Protein AF-A0A381Q273-F1 (afdb_monomer_lite)

pLDDT: mean 82.36, std 10.1, range [53.66, 95.44]

Organism: NCBI:txid408172

Secondary structure (DSSP, 8-state):
-HHHHHHHH-HHHHHHHHHHHHHHHHHHHHHHHHHHHHHS--HHHHTTTHHHHHHHHHIIIIIHHHHHHHHHTT-HHHHHHHHHHHHHHHHHHHHHHHHH--SBS-SS-TT-BHHHHHHHHHHTTHHHHHHTTT-TTTS-S-HHHHHHHHHHHHHHHHH-

Structure (mmCIF, N/CA/C/O backbone):
data_AF-A0A381Q273-F1
#
_entry.id   AF-A0A381Q273-F1
#
loop_
_atom_site.group_PDB
_atom_site.id
_atom_site.type_symbol
_atom_site.label_atom_id
_atom_site.label_alt_id
_atom_site.label_comp_id
_atom_site.label_asym_id
_atom_site.label_entity_id
_atom_site.label_seq_id
_atom_site.pdbx_PDB_ins_code
_atom_site.Cartn_x
_atom_site.Cartn_y
_atom_site.Cartn_z
_atom_site.occupancy
_atom_site.B_iso_or_equiv
_atom_site.auth_seq_id
_atom_site.auth_comp_id
_atom_site.auth_asym_id
_atom_site.auth_atom_id
_atom_site.pdbx_PDB_model_num
ATOM 1 N N . MET A 1 1 ? -0.940 8.705 -12.990 1.00 69.75 1 MET A N 1
ATOM 2 C CA . MET A 1 1 ? 0.013 7.581 -13.125 1.00 69.75 1 MET A CA 1
ATOM 3 C C . MET A 1 1 ? 1.265 7.977 -13.904 1.00 69.75 1 MET A C 1
ATOM 5 O O . MET A 1 1 ? 2.344 7.870 -13.352 1.00 69.75 1 MET A O 1
ATOM 9 N N . LEU A 1 2 ? 1.145 8.546 -15.110 1.00 70.62 2 LEU A N 1
ATOM 10 C CA . LEU A 1 2 ? 2.305 8.952 -15.925 1.00 70.62 2 LEU A CA 1
ATOM 11 C C . LEU A 1 2 ? 3.183 10.034 -15.257 1.00 70.62 2 LEU A C 1
ATOM 13 O O . LEU A 1 2 ? 4.396 9.902 -15.206 1.00 70.62 2 LEU A O 1
ATOM 17 N N . VAL A 1 3 ? 2.569 11.040 -14.626 1.00 74.94 3 VAL A N 1
ATOM 18 C CA . VAL A 1 3 ? 3.294 12.046 -13.820 1.00 74.94 3 VAL A CA 1
ATOM 19 C C . VAL A 1 3 ? 4.041 11.407 -12.641 1.00 74.94 3 VAL A C 1
ATOM 21 O O . VAL A 1 3 ? 5.177 11.767 -12.361 1.00 74.94 3 VAL A O 1
ATOM 24 N N . ILE A 1 4 ? 3.420 10.421 -11.984 1.00 75.81 4 ILE A N 1
ATOM 25 C CA . ILE A 1 4 ? 4.012 9.684 -10.860 1.00 75.81 4 ILE A CA 1
ATOM 26 C C . ILE A 1 4 ? 5.223 8.879 -11.349 1.00 75.81 4 ILE A C 1
ATOM 28 O O . ILE A 1 4 ? 6.281 8.929 -10.733 1.00 75.81 4 ILE A O 1
ATOM 32 N N . PHE A 1 5 ? 5.108 8.220 -12.504 1.00 76.56 5 PHE A N 1
ATOM 33 C CA . PHE A 1 5 ? 6.230 7.532 -13.139 1.00 76.56 5 PHE A CA 1
ATOM 34 C C . PHE A 1 5 ? 7.395 8.481 -13.436 1.00 76.56 5 PHE A C 1
ATOM 36 O O . PHE A 1 5 ? 8.531 8.175 -13.092 1.00 76.56 5 PHE A O 1
ATOM 43 N N . CYS A 1 6 ? 7.124 9.656 -14.012 1.00 72.31 6 CYS A N 1
ATOM 44 C CA . CYS A 1 6 ? 8.162 10.645 -14.312 1.00 72.31 6 CYS A CA 1
ATOM 45 C C . CYS A 1 6 ? 8.875 11.161 -13.055 1.00 72.31 6 CYS A C 1
ATOM 47 O O . CYS A 1 6 ? 10.069 11.451 -13.112 1.00 72.31 6 CYS A O 1
ATOM 49 N N . ILE A 1 7 ? 8.164 11.259 -11.930 1.00 77.62 7 ILE A N 1
ATOM 50 C CA . ILE A 1 7 ? 8.747 11.614 -10.632 1.00 77.62 7 ILE A CA 1
ATOM 51 C C . ILE A 1 7 ? 9.704 10.515 -10.158 1.00 77.62 7 ILE A C 1
ATOM 53 O O . ILE A 1 7 ? 10.846 10.812 -9.821 1.00 77.62 7 ILE A O 1
ATOM 57 N N . PHE A 1 8 ? 9.272 9.252 -10.187 1.00 76.69 8 PHE A N 1
ATOM 58 C CA . PHE A 1 8 ? 10.102 8.115 -9.774 1.00 76.69 8 PHE A CA 1
ATOM 59 C C . PHE A 1 8 ? 11.206 7.751 -10.775 1.00 76.69 8 PHE A C 1
ATOM 61 O O . PHE A 1 8 ? 12.119 7.020 -10.423 1.00 76.69 8 PHE A O 1
ATOM 68 N N . ALA A 1 9 ? 11.151 8.242 -12.012 1.00 78.38 9 ALA A N 1
ATOM 69 C CA . ALA A 1 9 ? 12.221 8.061 -12.990 1.00 78.38 9 ALA A CA 1
ATOM 70 C C . ALA A 1 9 ? 13.368 9.072 -12.811 1.00 78.38 9 ALA A C 1
ATOM 72 O O . ALA A 1 9 ? 14.487 8.819 -13.251 1.00 78.38 9 ALA A O 1
ATOM 73 N N . ASN A 1 10 ? 13.095 10.228 -12.196 1.00 84.81 10 ASN A N 1
ATOM 74 C CA . ASN A 1 10 ? 14.059 11.315 -12.057 1.00 84.81 10 ASN A CA 1
ATOM 75 C C . ASN A 1 10 ? 14.507 11.470 -10.602 1.00 84.81 10 ASN A C 1
ATOM 77 O O . ASN A 1 10 ? 13.866 12.160 -9.809 1.00 84.81 10 ASN A O 1
ATOM 81 N N . TRP A 1 11 ? 15.672 10.909 -10.285 1.00 80.38 11 TRP A N 1
ATOM 82 C CA . TRP A 1 11 ? 16.269 10.933 -8.947 1.00 80.38 11 TRP A CA 1
ATOM 83 C C . TRP A 1 11 ? 16.310 12.314 -8.259 1.00 80.38 11 TRP A C 1
ATOM 85 O O . TRP A 1 11 ? 15.880 12.400 -7.107 1.00 80.38 11 TRP A O 1
ATOM 95 N N . PRO A 1 12 ? 16.733 13.425 -8.909 1.00 83.31 12 PRO A N 1
ATOM 96 C CA . PRO A 1 12 ? 16.759 14.725 -8.234 1.00 83.31 12 PRO A CA 1
ATOM 97 C C . PRO A 1 12 ? 15.354 15.251 -7.907 1.00 83.31 12 PRO A C 1
ATOM 99 O O . PRO A 1 12 ? 15.156 15.875 -6.866 1.00 83.31 12 PRO A O 1
ATOM 102 N N . ILE A 1 13 ? 14.367 14.973 -8.765 1.00 84.25 13 ILE A N 1
ATOM 103 C CA . ILE A 1 13 ? 12.969 15.372 -8.550 1.00 84.25 13 ILE A CA 1
ATOM 104 C C . ILE A 1 13 ? 12.372 14.560 -7.398 1.00 84.25 13 ILE A C 1
ATOM 106 O O . ILE A 1 13 ? 11.698 15.120 -6.534 1.00 84.25 13 ILE A O 1
ATOM 110 N N . TYR A 1 14 ? 12.667 13.259 -7.354 1.00 82.94 14 TYR A N 1
ATOM 111 C CA . TYR A 1 14 ? 12.260 12.369 -6.273 1.00 82.94 14 TYR A CA 1
ATOM 112 C C . TYR A 1 14 ? 12.804 12.823 -4.910 1.00 82.94 14 TYR A C 1
ATOM 114 O O . TYR A 1 14 ? 12.030 12.983 -3.966 1.00 82.94 14 TYR A O 1
ATOM 122 N N . LEU A 1 15 ? 14.105 13.120 -4.818 1.00 82.69 15 LEU A N 1
ATOM 123 C CA . LEU A 1 15 ? 14.728 13.617 -3.585 1.00 82.69 15 LEU A CA 1
ATOM 124 C C . LEU A 1 15 ? 14.154 14.966 -3.139 1.00 82.69 15 LEU A C 1
ATOM 126 O O . LEU A 1 15 ? 13.889 15.166 -1.953 1.00 82.69 15 LEU A O 1
ATOM 130 N N . PHE A 1 16 ? 13.935 15.887 -4.080 1.00 84.31 16 PHE A N 1
ATOM 131 C CA . PHE A 1 16 ? 13.351 17.190 -3.771 1.00 84.31 16 PHE A CA 1
ATOM 132 C C . PHE A 1 16 ? 11.927 17.058 -3.212 1.00 84.31 16 PHE A C 1
ATOM 134 O O . PHE A 1 16 ? 11.597 17.670 -2.195 1.00 84.31 16 PHE A O 1
ATOM 141 N N . LEU A 1 17 ? 11.097 16.209 -3.826 1.00 85.25 17 LEU A N 1
ATOM 142 C CA . LEU A 1 17 ? 9.743 15.930 -3.347 1.00 85.25 17 LEU A CA 1
ATOM 143 C C . LEU A 1 17 ? 9.736 15.223 -1.990 1.00 85.25 17 LEU A C 1
ATOM 145 O O . LEU A 1 17 ? 8.930 15.585 -1.136 1.00 85.25 17 LEU A O 1
ATOM 149 N N . LEU A 1 18 ? 10.643 14.271 -1.754 1.00 83.19 18 LEU A N 1
ATOM 150 C CA . LEU A 1 18 ? 10.795 13.629 -0.446 1.00 83.19 18 LEU A CA 1
ATOM 151 C C . LEU A 1 18 ? 11.098 14.646 0.654 1.00 83.19 18 LEU A C 1
ATOM 153 O O . LEU A 1 18 ? 10.497 14.588 1.728 1.00 83.19 18 LEU A O 1
ATOM 157 N N . LEU A 1 19 ? 11.985 15.604 0.382 1.00 83.19 19 LEU A N 1
ATOM 158 C CA . LEU A 1 19 ? 12.326 16.647 1.343 1.00 83.19 19 LEU A CA 1
ATOM 159 C C . LEU A 1 19 ? 11.110 17.533 1.647 1.00 83.19 19 LEU A C 1
ATOM 161 O O . LEU A 1 19 ? 10.821 17.779 2.818 1.00 83.19 19 LEU A O 1
ATOM 165 N N . ILE A 1 20 ? 10.339 17.920 0.627 1.00 86.44 20 ILE A N 1
ATOM 166 C CA . ILE A 1 20 ? 9.084 18.669 0.809 1.00 86.44 20 ILE A CA 1
ATOM 167 C C . ILE A 1 20 ? 8.081 17.878 1.658 1.00 86.44 20 ILE A C 1
ATOM 169 O O . ILE A 1 20 ? 7.555 18.413 2.634 1.00 86.44 20 ILE A O 1
ATOM 173 N N . ILE A 1 21 ? 7.830 16.610 1.320 1.00 85.31 21 ILE A N 1
ATOM 174 C CA . ILE A 1 21 ? 6.858 15.758 2.022 1.00 85.31 21 ILE A CA 1
ATOM 175 C C . ILE A 1 21 ? 7.277 15.557 3.482 1.00 85.31 21 ILE A C 1
ATOM 177 O O . ILE A 1 21 ? 6.442 15.664 4.379 1.00 85.31 21 ILE A O 1
ATOM 181 N N . SER A 1 22 ? 8.570 15.332 3.734 1.00 82.12 22 SER A N 1
ATOM 182 C CA . SER A 1 22 ? 9.107 15.221 5.094 1.00 82.12 22 SER A CA 1
ATOM 183 C C . SER A 1 22 ? 8.928 16.516 5.898 1.00 82.12 22 SER A C 1
ATOM 185 O O . SER A 1 22 ? 8.568 16.473 7.070 1.00 82.12 22 SER A O 1
ATOM 187 N N . GLY A 1 23 ? 9.090 17.683 5.267 1.00 81.81 23 GLY A N 1
ATOM 188 C CA . GLY A 1 23 ? 8.826 18.972 5.905 1.00 81.81 23 GLY A CA 1
ATOM 189 C C . GLY A 1 23 ? 7.358 19.140 6.302 1.00 81.81 23 GLY A C 1
ATOM 190 O O . GLY A 1 23 ? 7.066 19.547 7.426 1.00 81.81 23 GLY A O 1
ATOM 191 N N . ILE A 1 24 ? 6.431 18.784 5.409 1.00 86.00 24 ILE A N 1
ATOM 192 C CA . ILE A 1 24 ? 4.985 18.867 5.665 1.00 86.00 24 ILE A CA 1
ATOM 193 C C . ILE A 1 24 ? 4.572 17.911 6.793 1.00 86.00 24 ILE A C 1
ATOM 195 O O . ILE A 1 24 ? 3.856 18.322 7.705 1.00 86.00 24 ILE A O 1
ATOM 199 N N . SER A 1 25 ? 5.061 16.668 6.792 1.00 83.00 25 SER A N 1
ATOM 200 C CA . SER A 1 25 ? 4.697 15.682 7.820 1.00 83.00 25 SER A CA 1
ATOM 201 C C . SER A 1 25 ? 5.181 16.077 9.220 1.00 83.00 25 SER A C 1
ATOM 203 O O . SER A 1 25 ? 4.460 15.897 10.205 1.00 83.00 25 SER A O 1
ATOM 205 N N . LEU A 1 26 ? 6.361 16.697 9.327 1.00 81.44 26 LEU A N 1
ATOM 206 C CA . LEU A 1 26 ? 6.853 17.256 10.590 1.00 81.44 26 LEU A CA 1
ATOM 207 C C . LEU A 1 26 ? 5.963 18.396 11.101 1.00 81.44 26 LEU A C 1
ATOM 209 O O . LEU A 1 26 ? 5.710 18.484 12.307 1.00 81.44 26 LEU A O 1
ATOM 213 N N . LEU A 1 27 ? 5.460 19.249 10.201 1.00 82.69 27 LEU A N 1
ATOM 214 C CA . LEU A 1 27 ? 4.531 20.321 10.561 1.00 82.69 27 LEU A CA 1
ATOM 215 C C . LEU A 1 27 ? 3.211 19.747 11.083 1.00 82.69 27 LEU A C 1
ATOM 217 O O . LEU A 1 27 ? 2.761 20.155 12.157 1.00 82.69 27 LEU A O 1
ATOM 221 N N . GLU A 1 28 ? 2.630 18.760 10.400 1.00 83.00 28 GLU A N 1
ATOM 222 C CA . GLU A 1 28 ? 1.390 18.114 10.845 1.00 83.00 28 GLU A CA 1
ATOM 223 C C . GLU A 1 28 ? 1.548 17.459 12.219 1.00 83.00 28 GLU A C 1
ATOM 225 O O . GLU A 1 28 ? 0.742 17.714 13.116 1.00 83.00 28 GLU A O 1
ATOM 230 N N . ILE A 1 29 ? 2.625 16.708 12.449 1.00 80.62 29 ILE A N 1
ATOM 231 C CA . ILE A 1 29 ? 2.881 16.082 13.755 1.00 80.62 29 ILE A CA 1
ATOM 232 C C .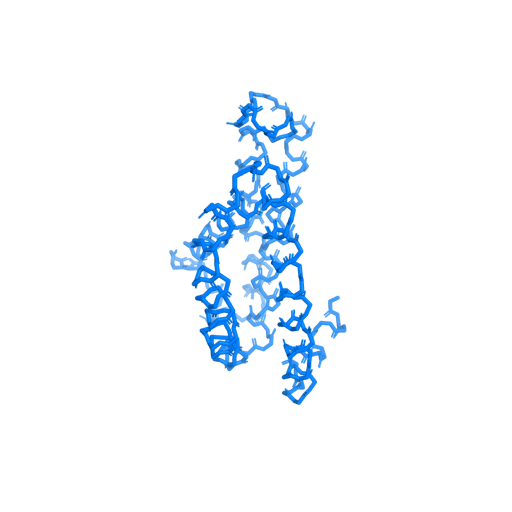 ILE A 1 29 ? 3.062 17.129 14.848 1.00 80.62 29 ILE A C 1
ATOM 234 O O . ILE A 1 29 ? 2.519 16.976 15.944 1.00 80.62 29 ILE A O 1
ATOM 238 N N . SER A 1 30 ? 3.775 18.220 14.562 1.00 77.00 30 SER A N 1
ATOM 239 C CA . SER A 1 30 ? 3.930 19.308 15.528 1.00 77.00 30 SER A CA 1
ATOM 240 C C . SER A 1 30 ? 2.579 19.939 15.893 1.00 77.00 30 SER A C 1
ATOM 242 O O . SER A 1 30 ? 2.330 20.220 17.068 1.00 77.00 30 SER A O 1
ATOM 244 N N . SER A 1 31 ? 1.672 20.066 14.917 1.00 82.19 31 SER A N 1
ATOM 245 C CA . SER A 1 31 ? 0.320 20.586 15.125 1.00 82.19 31 SER A CA 1
ATOM 246 C C . SER A 1 31 ? -0.559 19.635 15.949 1.00 82.19 31 SER A C 1
ATOM 248 O O . SER A 1 31 ? -1.248 20.086 16.865 1.00 82.19 31 SER A O 1
ATOM 250 N N . LEU A 1 32 ? -0.478 18.321 15.703 1.00 78.38 32 LEU A N 1
ATOM 251 C CA . LEU A 1 32 ? -1.206 17.295 16.458 1.00 78.38 32 LEU A CA 1
ATOM 252 C C . LEU A 1 32 ? -0.737 17.226 17.914 1.00 78.38 32 LEU A C 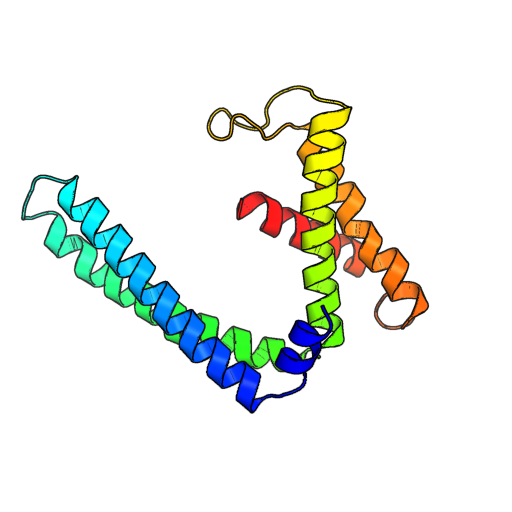1
ATOM 254 O O . LEU A 1 32 ? -1.563 17.127 18.822 1.00 78.38 32 LEU A O 1
ATOM 258 N N . ILE A 1 33 ? 0.574 17.335 18.150 1.00 75.88 33 ILE A N 1
ATOM 259 C CA . ILE A 1 33 ? 1.137 17.391 19.506 1.00 75.88 33 ILE A CA 1
ATOM 260 C C . ILE A 1 33 ? 0.639 18.647 20.228 1.00 75.88 33 ILE A C 1
ATOM 262 O O . ILE A 1 33 ? 0.182 18.549 21.364 1.00 75.88 33 ILE A O 1
ATOM 266 N N . MET A 1 34 ? 0.644 19.810 19.567 1.00 74.69 34 MET A N 1
ATOM 267 C CA . MET A 1 34 ? 0.135 21.053 20.158 1.00 74.69 34 MET A CA 1
ATOM 268 C C . MET A 1 34 ? -1.364 20.963 20.490 1.00 74.69 34 MET A C 1
ATOM 270 O O . MET A 1 34 ? -1.814 21.468 21.522 1.00 74.69 34 MET A O 1
ATOM 274 N N . LEU A 1 35 ? -2.148 20.289 19.643 1.00 77.50 35 LEU A N 1
ATOM 275 C CA . LEU A 1 35 ? -3.561 20.022 19.903 1.00 77.50 35 LEU A CA 1
ATOM 276 C C . LEU A 1 35 ? -3.735 19.114 21.131 1.00 77.50 35 LEU A C 1
ATOM 278 O O . LEU A 1 35 ? -4.529 19.432 22.016 1.00 77.50 35 LEU A O 1
ATOM 282 N N . ALA A 1 36 ? -2.968 18.025 21.217 1.00 73.12 36 ALA A N 1
ATOM 283 C CA . ALA A 1 36 ? -2.990 17.109 22.356 1.00 73.12 36 ALA A CA 1
ATOM 284 C C . ALA A 1 36 ? -2.618 17.819 23.669 1.00 73.12 36 ALA A C 1
ATOM 286 O O . ALA A 1 36 ? -3.299 17.637 24.680 1.00 73.12 36 ALA A O 1
ATOM 287 N N . GLU A 1 37 ? -1.605 18.690 23.638 1.00 72.81 37 GLU A N 1
ATOM 288 C CA . GLU A 1 37 ? -1.205 19.520 24.778 1.00 72.81 37 GLU A CA 1
ATOM 289 C C . GLU A 1 37 ? -2.351 20.430 25.246 1.00 72.81 37 GLU A C 1
ATOM 291 O O . GLU A 1 37 ? -2.614 20.509 26.448 1.00 72.81 37 GLU A O 1
ATOM 296 N N . LYS A 1 38 ? -3.088 21.052 24.313 1.00 73.06 38 LYS A N 1
ATOM 297 C CA . LYS A 1 38 ? -4.228 21.936 24.616 1.00 73.06 38 LYS A CA 1
ATOM 298 C C . LYS A 1 38 ? -5.389 21.207 25.306 1.00 73.06 38 LYS A C 1
ATOM 300 O O . LYS A 1 38 ? -6.065 21.806 26.140 1.00 73.06 38 LYS A O 1
ATOM 305 N N . PHE A 1 39 ? -5.619 19.932 24.986 1.00 69.38 39 PHE A N 1
ATOM 306 C CA . PHE A 1 39 ? -6.648 19.109 25.638 1.00 69.38 39 PHE A CA 1
ATOM 307 C C . PHE A 1 39 ? -6.243 18.632 27.045 1.00 69.38 39 PHE A C 1
ATOM 309 O O . PHE A 1 39 ? -7.111 18.345 27.872 1.00 69.38 39 PHE A O 1
ATOM 316 N N . THR A 1 40 ? -4.947 18.574 27.359 1.00 62.91 40 THR A N 1
ATOM 317 C CA . THR A 1 40 ? -4.444 18.144 28.673 1.00 62.91 40 THR A CA 1
ATOM 318 C C . THR A 1 40 ? -4.120 19.341 29.576 1.00 62.91 40 THR A C 1
ATOM 320 O O . THR A 1 40 ? -3.032 19.899 29.523 1.00 62.91 40 THR A O 1
ATOM 323 N N . SER A 1 41 ? -5.040 19.724 30.468 1.00 53.66 41 SER A N 1
ATOM 324 C CA . SER A 1 41 ? -4.980 20.976 31.258 1.00 53.66 41 SER A CA 1
ATOM 325 C C . SER A 1 41 ? -3.847 21.121 32.299 1.00 53.66 41 SER A C 1
ATOM 327 O O . SER A 1 41 ? -3.826 22.099 33.046 1.00 53.66 41 SER A O 1
ATOM 329 N N . LYS A 1 42 ? -2.881 20.194 32.388 1.00 57.22 42 LYS A N 1
ATOM 330 C CA . LYS A 1 42 ? -1.790 20.246 33.381 1.00 57.22 42 LYS A CA 1
ATOM 331 C C . LYS A 1 42 ? -0.452 20.606 32.725 1.00 57.22 42 LYS A C 1
ATOM 333 O O . LYS A 1 42 ? 0.128 19.797 32.011 1.00 57.22 42 LYS A O 1
ATOM 338 N N . ASN A 1 43 ? 0.099 21.775 33.073 1.00 57.50 43 ASN A N 1
ATOM 339 C CA . ASN A 1 43 ? 1.400 22.296 32.603 1.00 57.50 43 ASN A CA 1
ATOM 340 C C . ASN A 1 43 ? 2.607 21.352 32.813 1.00 57.50 43 ASN A C 1
ATOM 342 O O . ASN A 1 43 ? 3.627 21.491 32.141 1.00 57.50 43 ASN A O 1
ATOM 346 N N . THR A 1 44 ? 2.519 20.374 33.720 1.00 56.12 44 THR A N 1
ATOM 347 C CA . THR A 1 44 ? 3.557 19.344 33.917 1.00 56.12 44 THR A CA 1
ATOM 34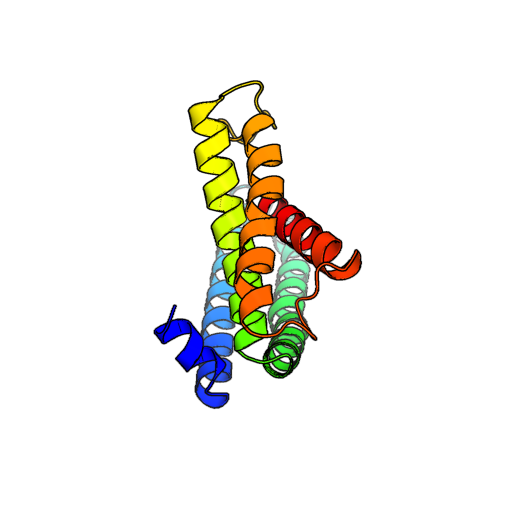8 C C . THR A 1 44 ? 3.516 18.234 32.863 1.00 56.12 44 THR A C 1
ATOM 350 O O . THR A 1 44 ? 4.524 17.563 32.648 1.00 56.12 44 THR A O 1
ATOM 353 N N . PHE A 1 45 ? 2.383 18.053 32.180 1.00 55.88 45 PHE A N 1
ATOM 354 C CA . PHE A 1 45 ? 2.191 17.037 31.147 1.00 55.88 45 PHE A CA 1
ATOM 355 C C . PHE A 1 45 ? 2.823 17.460 29.810 1.00 55.88 45 PHE A C 1
ATOM 357 O O . PHE A 1 45 ? 3.485 16.638 29.188 1.00 55.88 45 PHE A O 1
ATOM 364 N N . ALA A 1 46 ? 2.738 18.740 29.422 1.00 57.34 46 ALA A N 1
ATOM 365 C CA . ALA A 1 46 ? 3.296 19.264 28.163 1.00 57.34 46 ALA A CA 1
ATOM 366 C C . ALA A 1 46 ? 4.825 19.077 28.036 1.00 57.34 46 ALA A C 1
ATOM 368 O O . ALA A 1 46 ? 5.329 18.654 26.997 1.00 57.34 46 ALA A O 1
ATOM 369 N N . LYS A 1 47 ? 5.592 19.263 29.124 1.00 57.66 47 LYS A N 1
ATOM 370 C CA . LYS A 1 47 ? 7.054 19.031 29.117 1.00 57.66 47 LYS A CA 1
ATOM 371 C C . LYS A 1 47 ? 7.448 17.578 28.804 1.00 57.66 47 LYS A C 1
ATOM 373 O O . LYS A 1 47 ? 8.557 17.348 28.329 1.00 57.66 47 LYS A O 1
ATOM 378 N N . LYS A 1 48 ? 6.559 16.605 29.043 1.00 64.94 48 LYS A N 1
ATOM 379 C CA . LYS A 1 48 ? 6.817 15.171 28.832 1.00 64.94 48 LYS A CA 1
ATOM 380 C C . LYS A 1 48 ? 6.748 14.755 27.354 1.00 64.94 48 LYS A C 1
ATOM 382 O O . LYS A 1 48 ? 7.332 13.736 26.998 1.00 64.94 48 LYS A O 1
ATOM 387 N N . TRP A 1 49 ? 6.109 15.551 26.491 1.00 65.38 49 TRP A N 1
ATOM 388 C CA . TRP A 1 49 ? 5.946 15.260 25.056 1.00 65.38 49 TRP A CA 1
ATOM 389 C C . TRP A 1 49 ? 7.050 15.853 24.169 1.00 65.38 49 TRP A C 1
ATOM 391 O O . TRP A 1 49 ? 7.216 15.431 23.028 1.00 65.38 49 TRP A O 1
ATOM 401 N N . ILE A 1 50 ? 7.875 16.762 24.701 1.00 66.94 50 ILE A N 1
ATOM 402 C CA . ILE A 1 50 ? 9.053 17.318 24.011 1.00 66.94 50 ILE A CA 1
ATOM 403 C C . ILE A 1 50 ? 10.022 16.224 23.505 1.00 66.94 50 ILE A C 1
ATOM 405 O O . ILE A 1 50 ? 10.394 16.283 22.332 1.00 66.94 50 ILE A O 1
ATOM 409 N N . PRO A 1 51 ? 10.423 15.210 24.304 1.00 71.25 51 PRO A N 1
ATOM 410 C CA . PRO A 1 51 ? 11.267 14.128 23.794 1.00 71.25 51 PRO A CA 1
ATOM 411 C C . PRO A 1 51 ? 10.554 13.274 22.736 1.00 71.25 51 PRO A C 1
ATOM 413 O O . PRO A 1 51 ? 11.184 12.870 21.766 1.00 71.25 51 PRO A O 1
ATOM 416 N N . PHE A 1 52 ? 9.238 13.062 22.853 1.00 70.50 52 PHE A N 1
ATOM 417 C CA . PHE A 1 52 ? 8.456 12.346 21.837 1.00 70.50 52 PHE A CA 1
ATOM 418 C C . PHE A 1 52 ? 8.421 13.104 20.497 1.00 70.50 52 PHE A C 1
ATOM 420 O O . PHE A 1 52 ? 8.537 12.500 19.429 1.00 70.50 52 PHE A O 1
ATOM 427 N N . ARG A 1 53 ? 8.356 14.441 20.541 1.00 69.50 53 ARG A N 1
ATOM 428 C CA . ARG A 1 53 ? 8.457 15.316 19.361 1.00 69.50 53 ARG A CA 1
ATOM 429 C C . ARG A 1 53 ? 9.819 15.210 18.669 1.00 69.50 53 ARG A C 1
ATOM 431 O O . ARG A 1 53 ? 9.884 15.183 17.448 1.00 69.50 53 ARG A O 1
ATOM 438 N N . LEU A 1 54 ? 10.902 15.123 19.440 1.00 71.38 54 LEU A N 1
ATOM 439 C CA . LEU A 1 54 ? 12.250 14.959 18.887 1.00 71.38 54 LEU A CA 1
ATOM 440 C C . LEU A 1 54 ? 12.467 13.558 18.306 1.00 71.38 54 LEU A C 1
ATOM 442 O O . LEU A 1 54 ? 13.034 13.438 17.225 1.00 71.38 54 LEU A O 1
ATOM 446 N N . ILE A 1 55 ? 11.978 12.514 18.982 1.00 79.50 55 ILE A N 1
ATOM 447 C CA . ILE A 1 55 ? 12.088 11.122 18.521 1.00 79.50 55 ILE A CA 1
ATOM 448 C C . ILE A 1 55 ? 11.291 10.906 17.229 1.00 79.50 55 ILE A C 1
ATOM 450 O O . ILE A 1 55 ? 11.819 10.326 16.284 1.00 79.50 55 ILE A O 1
ATOM 454 N N . SER A 1 56 ? 10.051 11.400 17.159 1.00 74.00 56 SER A N 1
ATOM 455 C CA . SER A 1 56 ? 9.232 11.317 15.938 1.00 74.00 56 SER A CA 1
ATOM 456 C C . SER A 1 56 ? 9.857 12.088 14.776 1.00 74.00 56 SER A C 1
ATOM 458 O O . SER A 1 56 ? 9.897 11.576 13.658 1.00 74.00 56 SER A O 1
ATOM 460 N N . GLY A 1 57 ? 10.424 13.269 15.048 1.00 73.69 57 GLY A N 1
ATOM 461 C CA . GLY A 1 57 ? 11.162 14.033 14.048 1.00 73.69 57 GLY A CA 1
ATOM 462 C C . GLY A 1 57 ? 12.390 13.292 13.518 1.00 73.69 57 GLY A C 1
ATOM 463 O O . GLY A 1 57 ? 12.590 13.218 12.308 1.00 73.69 57 GLY A O 1
ATOM 464 N N . PHE A 1 58 ? 13.174 12.677 14.407 1.00 78.62 58 PHE A N 1
ATOM 465 C CA . PHE A 1 58 ? 14.331 11.865 14.022 1.00 78.62 58 PHE A CA 1
ATOM 466 C C . PHE A 1 58 ? 13.933 10.639 13.201 1.00 78.62 58 PHE A C 1
ATOM 468 O O . PHE A 1 58 ? 14.572 10.336 12.196 1.00 78.62 58 PHE A O 1
ATOM 475 N N . TYR A 1 59 ? 12.868 9.949 13.608 1.00 81.44 59 TYR A N 1
ATOM 476 C CA . TYR A 1 59 ? 12.373 8.773 12.904 1.00 81.44 59 TYR A CA 1
ATOM 477 C C . TYR A 1 59 ? 11.960 9.114 11.466 1.00 81.44 59 TYR A C 1
ATOM 479 O O . TYR A 1 59 ? 12.396 8.460 10.519 1.00 81.44 59 TYR A O 1
ATOM 487 N N . LEU A 1 60 ? 11.179 10.178 11.284 1.00 73.25 60 LEU A N 1
ATOM 488 C CA . LEU A 1 60 ? 10.721 10.594 9.958 1.00 73.25 60 LEU A CA 1
ATOM 489 C C . LEU A 1 60 ? 11.828 11.177 9.089 1.00 73.25 60 LEU A C 1
ATOM 491 O O . LEU A 1 60 ? 11.828 10.969 7.881 1.00 73.25 60 LEU A O 1
ATOM 495 N N . PHE A 1 61 ? 12.769 11.912 9.673 1.00 74.31 61 PHE A N 1
ATOM 496 C CA . PHE A 1 61 ? 13.800 12.550 8.867 1.00 74.31 61 PHE A CA 1
ATOM 497 C C . PHE A 1 61 ? 14.935 11.596 8.497 1.00 74.31 61 PHE A C 1
ATOM 499 O O . PHE A 1 61 ? 15.433 11.667 7.384 1.00 74.31 61 PHE A O 1
ATOM 506 N N . PHE A 1 62 ? 15.347 10.694 9.392 1.00 78.31 62 PHE A N 1
ATOM 507 C CA . PHE A 1 62 ? 16.451 9.774 9.106 1.00 78.31 62 PHE A CA 1
ATOM 508 C C . PHE A 1 62 ? 15.971 8.423 8.589 1.00 78.31 62 PHE A C 1
ATOM 510 O O . PHE A 1 62 ? 16.378 8.013 7.507 1.00 78.31 62 PHE A O 1
ATOM 517 N N . ILE A 1 63 ? 15.111 7.722 9.332 1.00 81.69 63 ILE A N 1
ATOM 518 C CA . ILE A 1 63 ? 14.757 6.335 8.994 1.00 81.69 63 ILE A CA 1
ATOM 519 C C . ILE A 1 63 ? 13.914 6.302 7.721 1.00 81.69 63 ILE A C 1
ATOM 521 O O . ILE A 1 63 ? 14.244 5.574 6.788 1.00 81.69 63 ILE A O 1
ATOM 525 N N . PHE A 1 64 ? 12.868 7.128 7.648 1.00 80.50 64 PHE A N 1
ATOM 526 C CA . PHE A 1 64 ? 12.013 7.165 6.462 1.00 80.50 64 PHE A CA 1
ATOM 527 C C . PHE A 1 64 ? 12.751 7.696 5.226 1.00 80.50 64 PHE A C 1
ATOM 529 O O . PHE A 1 64 ? 12.581 7.142 4.146 1.00 80.50 64 PHE A O 1
ATOM 536 N N . PHE A 1 65 ? 13.614 8.708 5.366 1.00 80.69 65 PHE A N 1
ATOM 537 C CA . PHE A 1 65 ? 14.392 9.224 4.234 1.00 80.69 65 PHE A CA 1
ATOM 538 C C . PHE A 1 65 ? 15.381 8.191 3.680 1.00 80.69 65 PHE A C 1
ATOM 540 O O . PHE A 1 65 ? 15.451 8.011 2.466 1.00 80.69 65 PHE A O 1
ATOM 547 N N . LEU A 1 66 ? 16.109 7.484 4.554 1.00 81.69 66 LEU A N 1
ATOM 548 C CA . LEU A 1 66 ? 17.029 6.419 4.141 1.00 81.69 66 LEU A CA 1
ATOM 549 C C . LEU A 1 66 ? 16.276 5.280 3.447 1.00 81.69 66 LEU A C 1
ATOM 551 O O . LEU A 1 66 ? 16.649 4.883 2.347 1.00 81.69 66 LEU A O 1
ATOM 555 N N . MET A 1 67 ? 15.167 4.822 4.036 1.00 82.75 67 MET A N 1
ATOM 556 C CA . MET A 1 67 ? 14.342 3.778 3.424 1.00 82.75 67 MET A CA 1
ATOM 557 C C . MET A 1 67 ? 13.759 4.210 2.078 1.00 82.75 67 MET A C 1
ATOM 559 O O . MET A 1 67 ? 13.730 3.414 1.146 1.00 82.75 67 MET A O 1
ATOM 563 N N . ALA A 1 68 ? 13.320 5.462 1.946 1.00 80.12 68 ALA A N 1
ATOM 564 C CA . ALA A 1 68 ? 12.796 5.985 0.689 1.00 80.12 68 ALA A CA 1
ATOM 565 C C . ALA A 1 68 ? 13.881 6.056 -0.401 1.00 80.12 68 ALA A C 1
ATOM 567 O O . ALA A 1 68 ? 13.620 5.730 -1.559 1.00 80.12 68 ALA A O 1
ATOM 568 N N . ALA A 1 69 ? 15.114 6.418 -0.036 1.00 79.62 69 ALA A N 1
ATOM 569 C CA . ALA A 1 69 ? 16.244 6.401 -0.961 1.00 79.62 69 ALA A CA 1
ATOM 570 C C . ALA A 1 69 ? 16.558 4.979 -1.460 1.00 79.62 69 ALA A C 1
ATOM 572 O O . ALA A 1 69 ? 16.747 4.791 -2.661 1.00 79.62 69 ALA A O 1
ATOM 573 N N . ASP A 1 70 ? 16.542 3.979 -0.577 1.00 82.62 70 ASP A N 1
ATOM 574 C CA . ASP A 1 70 ? 16.729 2.576 -0.968 1.00 82.62 70 ASP A CA 1
ATOM 575 C C . ASP A 1 70 ? 15.567 2.062 -1.828 1.00 82.62 70 ASP A C 1
ATOM 577 O O . ASP A 1 70 ? 1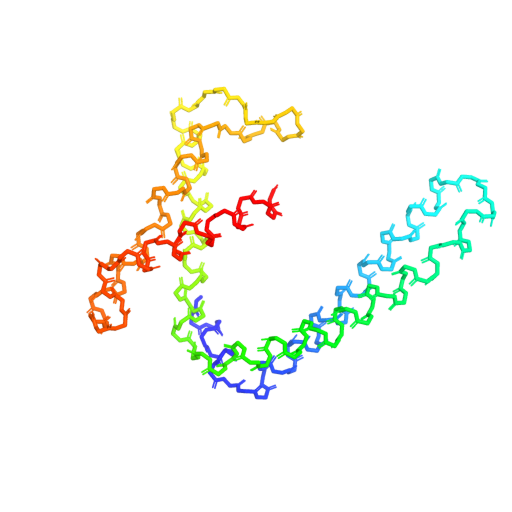5.773 1.331 -2.797 1.00 82.62 70 ASP A O 1
ATOM 581 N N . PHE A 1 71 ? 14.343 2.499 -1.532 1.00 81.56 71 PHE A N 1
ATOM 582 C CA . PHE A 1 71 ? 13.144 2.117 -2.274 1.00 81.56 71 PHE A CA 1
ATOM 583 C C . PHE A 1 71 ? 13.159 2.611 -3.726 1.00 81.56 71 PHE A C 1
ATOM 585 O O . PHE A 1 71 ? 12.653 1.929 -4.614 1.00 81.56 71 PHE A O 1
ATOM 592 N N . TYR A 1 72 ? 13.789 3.759 -3.997 1.00 81.31 72 TYR A N 1
ATOM 593 C CA . TYR A 1 72 ? 14.005 4.249 -5.362 1.00 81.31 72 TYR A CA 1
ATOM 594 C C . TYR A 1 72 ? 14.805 3.253 -6.217 1.00 81.31 72 TYR A C 1
ATOM 596 O O . TYR A 1 72 ? 14.516 3.075 -7.402 1.00 81.31 72 TYR A O 1
ATOM 604 N N . ASN A 1 73 ? 15.780 2.565 -5.615 1.00 82.81 73 ASN A N 1
ATOM 605 C CA . ASN A 1 73 ? 16.653 1.626 -6.323 1.00 82.81 73 ASN A CA 1
ATOM 606 C C . ASN A 1 73 ? 15.935 0.338 -6.754 1.00 82.81 73 ASN A C 1
ATOM 608 O O . ASN A 1 73 ? 16.438 -0.360 -7.630 1.00 82.81 73 ASN A O 1
ATOM 612 N N . LEU A 1 74 ? 14.754 0.042 -6.196 1.00 83.00 74 LEU A N 1
ATOM 613 C CA . LEU A 1 74 ? 13.913 -1.087 -6.619 1.00 83.00 74 LEU A CA 1
ATOM 614 C C . LEU A 1 74 ? 13.281 -0.873 -8.004 1.00 83.00 74 LEU A C 1
ATOM 616 O O . LEU A 1 74 ? 12.743 -1.807 -8.592 1.00 83.00 74 LEU A O 1
ATOM 620 N N . GLY A 1 75 ? 13.357 0.346 -8.542 1.00 85.44 75 GLY A N 1
ATOM 621 C CA . GLY A 1 75 ? 12.886 0.676 -9.879 1.00 85.44 75 GLY A CA 1
ATOM 622 C C . GLY A 1 75 ? 11.466 1.236 -9.898 1.00 85.44 75 GLY A C 1
ATOM 623 O O . GLY A 1 75 ? 10.565 0.824 -9.167 1.00 85.44 75 GLY A O 1
ATOM 624 N N . SER A 1 76 ? 11.241 2.191 -10.798 1.00 83.88 76 SER A N 1
ATOM 625 C CA . SER A 1 76 ? 9.972 2.918 -10.921 1.00 83.88 76 SER A CA 1
ATOM 626 C C . SER A 1 76 ? 8.780 2.020 -11.277 1.00 83.88 76 SER A C 1
ATOM 628 O O . SER A 1 76 ? 7.653 2.312 -10.875 1.00 83.88 76 SER A O 1
ATOM 630 N N . VAL A 1 77 ? 9.017 0.913 -11.989 1.00 87.31 77 VAL A N 1
ATOM 631 C CA . VAL A 1 77 ? 7.989 -0.078 -12.350 1.00 87.31 77 VAL A CA 1
ATOM 632 C C . VAL A 1 77 ? 7.468 -0.804 -11.109 1.00 87.31 77 VAL A C 1
ATOM 634 O O . VAL A 1 77 ? 6.254 -0.904 -10.929 1.00 87.31 77 VAL A O 1
ATOM 637 N N . PHE A 1 78 ? 8.362 -1.225 -10.213 1.00 88.62 78 PHE A N 1
ATOM 638 C CA . PHE A 1 78 ? 7.995 -1.897 -8.968 1.00 88.62 78 PHE A CA 1
ATOM 639 C C . PHE A 1 78 ? 7.214 -0.971 -8.022 1.00 88.62 78 PHE A C 1
ATOM 641 O O . PHE A 1 78 ? 6.231 -1.371 -7.399 1.00 88.62 78 PHE A O 1
ATOM 648 N N . ILE A 1 79 ? 7.581 0.311 -7.973 1.00 87.75 79 ILE A N 1
ATOM 649 C CA . ILE A 1 79 ? 6.842 1.313 -7.191 1.00 87.75 79 ILE A CA 1
ATOM 650 C C . ILE A 1 79 ? 5.413 1.478 -7.722 1.00 87.75 79 ILE A C 1
ATOM 652 O O . ILE A 1 79 ? 4.457 1.532 -6.946 1.00 87.75 79 ILE A O 1
ATOM 656 N N . ILE A 1 80 ? 5.245 1.528 -9.046 1.00 88.94 80 ILE A N 1
ATOM 657 C CA . ILE A 1 80 ? 3.919 1.572 -9.672 1.00 88.94 80 ILE A CA 1
ATOM 658 C C . ILE A 1 80 ? 3.122 0.310 -9.367 1.00 88.94 80 ILE A C 1
ATOM 660 O O . ILE A 1 80 ? 1.923 0.403 -9.105 1.00 88.94 80 ILE A O 1
ATOM 664 N N . TYR A 1 81 ? 3.775 -0.847 -9.400 1.00 91.56 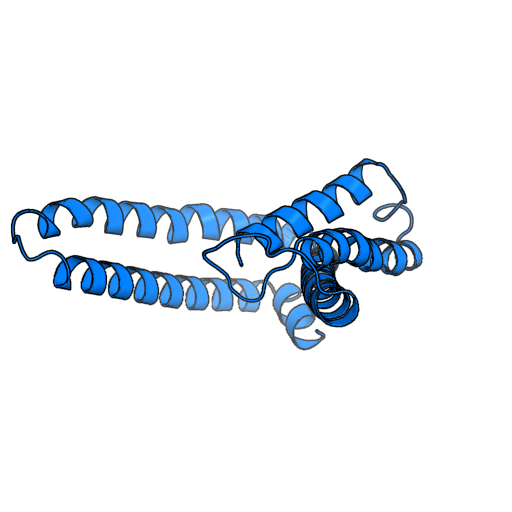81 TYR A N 1
ATOM 665 C CA . TYR A 1 81 ? 3.156 -2.118 -9.066 1.00 91.56 81 TYR A CA 1
ATOM 666 C C . TYR A 1 81 ? 2.569 -2.095 -7.646 1.00 91.56 81 TYR A C 1
ATOM 668 O O . TYR A 1 81 ? 1.374 -2.335 -7.478 1.00 91.56 81 TYR A O 1
ATOM 676 N N . ILE A 1 82 ? 3.348 -1.679 -6.642 1.00 91.81 82 ILE A N 1
ATOM 677 C CA . ILE A 1 82 ? 2.873 -1.532 -5.253 1.00 91.81 82 ILE A CA 1
ATOM 678 C C . ILE A 1 82 ? 1.725 -0.520 -5.152 1.00 91.81 82 ILE A C 1
ATOM 680 O O . ILE A 1 82 ? 0.716 -0.775 -4.491 1.00 91.81 82 ILE A O 1
ATOM 684 N N . LEU A 1 83 ? 1.846 0.619 -5.835 1.00 91.56 83 LEU A N 1
ATOM 685 C CA . LEU A 1 83 ? 0.825 1.665 -5.819 1.00 91.56 83 LEU A CA 1
ATOM 686 C C . LEU A 1 83 ? -0.499 1.160 -6.412 1.00 91.56 83 LEU A C 1
ATOM 688 O O . LEU A 1 83 ? -1.570 1.437 -5.872 1.00 91.56 83 LEU A O 1
ATOM 692 N N . LEU A 1 84 ? -0.436 0.366 -7.482 1.00 93.12 84 LEU A N 1
ATOM 693 C CA . LEU A 1 84 ? -1.607 -0.296 -8.044 1.00 93.12 84 LEU A CA 1
ATOM 694 C C . LEU A 1 84 ? -2.222 -1.301 -7.072 1.00 93.12 84 LEU A C 1
ATOM 696 O O . LEU A 1 84 ? -3.444 -1.326 -6.965 1.00 93.12 84 LEU A O 1
ATOM 700 N N . ILE A 1 85 ? -1.424 -2.087 -6.345 1.00 94.81 85 ILE A N 1
ATOM 701 C CA . ILE A 1 85 ? -1.942 -3.013 -5.321 1.00 94.81 85 ILE A CA 1
ATOM 702 C C . ILE A 1 85 ? -2.791 -2.264 -4.296 1.00 94.81 85 ILE A C 1
ATOM 704 O O . ILE A 1 85 ? -3.916 -2.691 -4.030 1.00 94.81 85 ILE A O 1
ATOM 708 N N . CYS A 1 86 ? -2.322 -1.126 -3.783 1.00 94.50 86 CYS A N 1
ATOM 709 C CA . CYS A 1 86 ? -3.119 -0.346 -2.835 1.00 94.50 86 CYS A CA 1
ATOM 710 C C . CYS A 1 86 ? -4.359 0.287 -3.477 1.00 94.50 86 CYS A C 1
ATOM 712 O O . CYS A 1 86 ? -5.446 0.141 -2.926 1.00 94.50 86 CYS A O 1
ATOM 714 N N . ILE A 1 87 ? -4.257 0.870 -4.680 1.00 94.00 87 ILE A N 1
ATOM 715 C CA . ILE A 1 87 ? -5.435 1.411 -5.386 1.00 94.00 87 ILE A CA 1
ATOM 716 C C . ILE A 1 87 ? -6.505 0.330 -5.584 1.00 94.00 87 ILE A C 1
ATOM 718 O O . ILE A 1 87 ? -7.682 0.554 -5.301 1.00 94.00 87 ILE A O 1
ATOM 722 N N . PHE A 1 88 ? -6.118 -0.849 -6.072 1.00 94.81 88 PHE A N 1
ATOM 723 C CA . PHE A 1 88 ? -7.062 -1.940 -6.292 1.00 94.81 88 PHE A CA 1
ATOM 724 C C . PHE A 1 88 ? -7.611 -2.497 -4.973 1.00 94.81 88 PHE A C 1
ATOM 726 O O . PHE A 1 88 ? -8.797 -2.816 -4.915 1.00 94.81 88 PHE A O 1
ATOM 733 N N . SER A 1 89 ? -6.805 -2.555 -3.910 1.00 94.56 89 SER A N 1
ATOM 734 C CA . SER A 1 89 ? -7.252 -2.939 -2.565 1.00 94.56 89 SER A CA 1
ATOM 735 C C . SER A 1 89 ? -8.345 -1.998 -2.035 1.00 94.56 89 SER A C 1
ATOM 737 O O . SER A 1 89 ? -9.379 -2.467 -1.548 1.00 94.56 89 SER A O 1
ATOM 739 N N . ASP A 1 90 ? -8.179 -0.684 -2.186 1.00 92.06 90 ASP A N 1
ATOM 740 C CA . ASP A 1 90 ? -9.163 0.306 -1.724 1.00 92.06 90 ASP A CA 1
ATOM 741 C C . ASP A 1 90 ? -10.447 0.253 -2.556 1.00 92.06 90 ASP A C 1
ATOM 743 O O . ASP A 1 90 ? -11.559 0.233 -2.016 1.00 92.06 90 ASP A O 1
ATOM 747 N N . ILE A 1 91 ? -10.308 0.150 -3.882 1.00 92.69 91 ILE A N 1
ATOM 748 C CA . ILE A 1 91 ? -11.445 -0.006 -4.797 1.00 92.69 91 ILE A CA 1
ATOM 749 C C . ILE A 1 91 ? -12.213 -1.289 -4.473 1.00 92.69 91 ILE A C 1
ATOM 751 O O . ILE A 1 91 ? -13.438 -1.250 -4.364 1.00 92.69 91 ILE A O 1
ATOM 755 N N . GLY A 1 92 ? -11.523 -2.416 -4.297 1.00 91.69 92 GLY A N 1
ATOM 756 C CA . GLY A 1 92 ? -12.146 -3.698 -3.972 1.00 91.69 92 GLY A CA 1
ATOM 757 C C . GLY A 1 92 ? -12.907 -3.647 -2.655 1.00 91.69 92 GLY A C 1
ATOM 758 O O . GLY A 1 92 ? -14.054 -4.096 -2.586 1.00 91.69 92 GLY A O 1
ATOM 759 N N . GLY A 1 93 ? -12.311 -3.023 -1.638 1.00 91.25 93 GLY A N 1
ATOM 760 C CA . GLY A 1 93 ? -12.946 -2.837 -0.339 1.00 91.25 93 GLY A CA 1
ATOM 761 C C . GLY A 1 93 ? -14.196 -1.978 -0.406 1.00 91.25 93 GLY A C 1
ATOM 762 O O . GLY A 1 93 ? -15.235 -2.344 0.153 1.00 91.25 93 GLY A O 1
ATOM 763 N N . TYR A 1 94 ? -14.130 -0.878 -1.151 1.00 89.25 94 TYR A N 1
ATOM 764 C CA . TYR A 1 94 ? -15.266 0.011 -1.353 1.00 89.25 94 TYR A CA 1
ATOM 765 C C . TYR A 1 94 ? -16.386 -0.651 -2.165 1.00 89.25 94 TYR A C 1
ATOM 767 O O . TYR A 1 94 ? -17.547 -0.635 -1.750 1.00 89.25 94 TYR A O 1
ATOM 775 N N . VAL A 1 95 ? -16.057 -1.248 -3.314 1.00 91.81 95 VAL A N 1
ATOM 776 C CA . VAL A 1 95 ? -17.037 -1.834 -4.241 1.00 91.81 95 VAL A CA 1
ATOM 777 C C . VAL A 1 95 ? -17.737 -3.023 -3.596 1.00 91.81 95 VAL A C 1
ATOM 779 O O . VAL A 1 95 ? -18.968 -3.055 -3.560 1.00 91.81 95 VAL A O 1
ATOM 782 N N . ILE A 1 96 ? -16.987 -3.974 -3.035 1.00 90.50 96 ILE A N 1
ATOM 783 C CA . ILE A 1 96 ? -17.569 -5.169 -2.412 1.00 90.50 96 ILE A CA 1
ATOM 784 C C . ILE A 1 96 ? -18.261 -4.807 -1.100 1.00 90.50 96 ILE A C 1
ATOM 786 O O . ILE A 1 96 ? -19.375 -5.275 -0.844 1.00 90.50 96 ILE A O 1
ATOM 790 N N . GLY A 1 97 ? -17.654 -3.929 -0.300 1.00 87.88 97 GLY A N 1
ATOM 791 C CA . GLY A 1 97 ? -18.241 -3.470 0.952 1.00 87.88 97 GLY A CA 1
ATOM 792 C C . GLY A 1 97 ? -19.593 -2.786 0.748 1.00 87.88 97 GLY A C 1
ATOM 793 O O . GLY A 1 97 ? -20.509 -3.013 1.539 1.00 87.88 97 GLY A O 1
ATOM 794 N N . LYS A 1 98 ? -19.750 -2.019 -0.339 1.00 86.06 98 LYS A N 1
ATOM 795 C CA . LYS A 1 98 ? -21.003 -1.341 -0.698 1.00 86.06 98 LYS A CA 1
ATOM 796 C C . LYS A 1 98 ? -22.012 -2.250 -1.403 1.00 86.06 98 LYS A C 1
ATOM 798 O O . LYS A 1 98 ? -23.205 -2.097 -1.166 1.00 86.06 98 LYS A O 1
ATOM 803 N N . ALA A 1 99 ? -21.559 -3.167 -2.260 1.00 87.38 99 ALA A N 1
ATOM 804 C CA . ALA A 1 99 ? -22.441 -4.037 -3.041 1.00 87.38 99 ALA A CA 1
ATOM 805 C C . ALA A 1 99 ? -23.042 -5.178 -2.210 1.00 87.38 99 ALA A C 1
ATOM 807 O O . ALA A 1 99 ? -24.241 -5.428 -2.288 1.00 87.38 99 ALA A O 1
ATOM 808 N N . ILE A 1 100 ? -22.219 -5.869 -1.416 1.00 87.06 100 ILE A N 1
ATOM 809 C CA . ILE A 1 100 ? -22.672 -6.995 -0.585 1.00 87.06 100 ILE A CA 1
ATOM 810 C C . ILE A 1 100 ? -23.208 -6.486 0.756 1.00 87.06 100 ILE A C 1
ATOM 812 O O . ILE A 1 100 ? -24.156 -7.042 1.310 1.00 87.06 100 ILE A O 1
ATOM 816 N N . GLY A 1 101 ? -22.604 -5.424 1.298 1.00 74.94 101 GLY A N 1
ATOM 817 C CA . GLY A 1 101 ? -22.877 -4.993 2.665 1.00 74.94 101 GLY A CA 1
ATOM 818 C C . GLY A 1 101 ? -22.467 -6.058 3.686 1.00 74.94 101 GLY A C 1
ATOM 819 O O . GLY A 1 101 ? -21.718 -6.988 3.384 1.00 74.94 101 GLY A O 1
ATOM 820 N N . GLY A 1 102 ? -22.920 -5.916 4.930 1.00 76.12 102 GLY A N 1
ATOM 821 C CA . GLY A 1 102 ? -22.709 -6.921 5.974 1.00 76.12 102 GLY A CA 1
ATOM 822 C C . GLY A 1 102 ? -22.269 -6.340 7.312 1.00 76.12 102 GLY A C 1
ATOM 823 O O . GLY A 1 102 ? -22.405 -5.146 7.584 1.00 76.12 102 GLY A O 1
ATOM 824 N N . LYS A 1 103 ? -21.752 -7.217 8.179 1.00 77.94 103 LYS A N 1
ATOM 825 C CA . LYS A 1 103 ? -21.317 -6.848 9.530 1.00 77.94 103 LYS A CA 1
ATOM 826 C C . LYS A 1 103 ? -20.141 -5.869 9.462 1.00 77.94 103 LYS A C 1
ATOM 828 O O . LYS A 1 103 ? -19.190 -6.074 8.707 1.00 77.94 103 LYS A O 1
ATOM 833 N N . LYS A 1 104 ? -20.213 -4.816 10.278 1.00 79.50 104 LYS A N 1
ATOM 834 C CA . LYS A 1 104 ? -19.152 -3.811 10.404 1.00 79.50 104 LYS A CA 1
ATOM 835 C C . LYS A 1 104 ? -17.882 -4.433 10.981 1.00 79.50 104 LYS A C 1
ATOM 837 O O . LYS A 1 104 ? -17.964 -5.245 11.904 1.00 79.50 104 LYS A O 1
ATOM 842 N N . LEU A 1 105 ? -16.736 -4.034 10.434 1.00 71.62 105 LEU A N 1
ATOM 843 C CA . LEU A 1 105 ? -15.416 -4.529 10.822 1.00 71.62 105 LEU A CA 1
ATOM 844 C C . LEU A 1 105 ? -15.033 -4.027 12.223 1.00 71.62 105 LEU A C 1
ATOM 846 O O . LEU A 1 105 ? -14.575 -4.803 13.056 1.00 71.62 105 LEU A O 1
ATOM 850 N N . THR A 1 106 ? -15.289 -2.749 12.520 1.00 72.06 106 THR A N 1
ATOM 851 C CA . THR A 1 106 ? -15.038 -2.146 13.837 1.00 72.06 106 THR A CA 1
ATOM 852 C C . THR A 1 106 ? -16.154 -1.173 14.230 1.00 72.06 106 THR A C 1
ATOM 854 O O . THR A 1 106 ? -16.919 -0.700 13.394 1.00 72.06 106 THR A O 1
ATOM 857 N N . LYS A 1 107 ? -16.265 -0.860 15.531 1.00 64.25 107 LYS A N 1
ATOM 858 C CA . LYS A 1 107 ? -17.175 0.193 16.033 1.00 64.25 107 LYS A CA 1
ATOM 859 C C . LYS A 1 107 ? -16.650 1.612 15.767 1.00 64.25 107 LYS A C 1
ATOM 861 O O . LYS A 1 107 ? -17.405 2.562 15.924 1.00 64.25 107 LYS A O 1
ATOM 866 N N . ILE A 1 108 ? -15.371 1.731 15.406 1.00 66.69 108 ILE A N 1
ATOM 867 C CA . ILE A 1 108 ? -14.654 3.001 15.240 1.00 66.69 108 ILE A CA 1
ATOM 868 C C . ILE A 1 108 ? -14.877 3.563 13.830 1.00 66.69 108 ILE A C 1
ATOM 870 O O . ILE A 1 108 ? -15.115 4.758 13.694 1.00 66.69 108 ILE A O 1
ATOM 874 N N . SER A 1 109 ? -14.883 2.709 12.796 1.00 60.41 109 SER A N 1
ATOM 875 C CA . SER A 1 109 ? -15.174 3.125 11.419 1.00 60.41 109 SER A CA 1
ATOM 876 C C . SER A 1 109 ? -16.578 2.672 10.997 1.00 60.41 109 SER A C 1
ATOM 878 O O . SER A 1 109 ? -16.808 1.476 10.798 1.00 60.41 109 SER A O 1
ATOM 880 N N . PRO A 1 110 ? -17.550 3.592 10.845 1.00 59.50 110 PRO A N 1
ATOM 881 C CA . PRO A 1 110 ? -18.940 3.235 10.568 1.00 59.50 110 PRO A CA 1
ATOM 882 C C . PRO A 1 110 ? -19.160 2.616 9.180 1.00 59.50 110 PRO A C 1
ATOM 884 O O . PRO A 1 110 ? -20.199 1.975 8.995 1.00 59.50 110 PRO A O 1
ATOM 887 N N . ASN A 1 111 ? -18.207 2.787 8.255 1.00 69.94 111 ASN A N 1
ATOM 888 C CA . ASN A 1 111 ? -18.331 2.420 6.843 1.00 69.94 111 ASN A CA 1
ATOM 889 C C . ASN A 1 111 ? -17.556 1.147 6.457 1.00 69.94 111 ASN A C 1
ATOM 891 O O . ASN A 1 111 ? -17.820 0.594 5.392 1.00 69.94 111 ASN A O 1
ATOM 895 N N . LYS A 1 112 ? -16.632 0.652 7.297 1.00 74.62 112 LYS A N 1
ATOM 896 C CA . LYS A 1 112 ? -15.866 -0.573 7.004 1.00 74.62 112 LYS A CA 1
ATOM 897 C C . LYS A 1 112 ? -16.674 -1.828 7.338 1.00 74.62 112 LYS A C 1
ATOM 899 O O . LYS A 1 112 ? -17.136 -2.003 8.468 1.00 74.62 112 LYS A O 1
ATOM 904 N N . THR A 1 113 ? -16.810 -2.733 6.373 1.00 87.00 113 THR A N 1
ATOM 905 C CA . THR A 1 113 ? -17.498 -4.027 6.510 1.00 87.00 113 THR A CA 1
ATOM 906 C C . THR A 1 113 ? -16.517 -5.188 6.358 1.00 87.00 113 THR A C 1
ATOM 908 O O . THR A 1 113 ? -15.492 -5.063 5.693 1.00 87.00 113 THR A O 1
ATOM 911 N N . ILE A 1 114 ? -16.840 -6.339 6.957 1.00 86.19 114 ILE A N 1
ATOM 912 C CA . ILE A 1 114 ? -16.033 -7.567 6.819 1.00 86.19 114 ILE A CA 1
ATOM 913 C C . ILE A 1 114 ? -16.008 -8.047 5.357 1.00 86.19 114 ILE A C 1
ATOM 915 O O . ILE A 1 114 ? -14.994 -8.537 4.869 1.00 86.19 114 ILE A O 1
ATOM 919 N N . SER A 1 115 ? -17.113 -7.873 4.630 1.00 88.56 115 SER A N 1
ATOM 920 C CA . SER A 1 115 ? -17.168 -8.146 3.190 1.00 88.56 115 SER A CA 1
ATOM 921 C C . SER A 1 115 ? -16.234 -7.229 2.402 1.00 88.56 115 SER A C 1
ATOM 923 O O . SER A 1 115 ? -15.547 -7.700 1.500 1.00 88.56 115 SER A O 1
ATOM 925 N N . GLY A 1 116 ? -16.147 -5.951 2.787 1.00 90.12 116 GLY A N 1
ATOM 926 C CA . GLY A 1 116 ? -15.191 -5.000 2.229 1.00 90.12 116 GLY A CA 1
ATOM 927 C C . GLY A 1 116 ? -13.747 -5.461 2.421 1.00 90.12 116 GLY A C 1
ATOM 928 O O . GLY A 1 116 ? -13.022 -5.567 1.443 1.00 90.12 116 GLY A O 1
ATOM 929 N N . SER A 1 117 ? -13.338 -5.850 3.634 1.00 90.50 117 SER A N 1
ATOM 930 C CA . SER A 1 117 ? -11.956 -6.315 3.857 1.00 90.50 117 SER A CA 1
ATOM 931 C C . SER A 1 117 ? -11.597 -7.548 3.019 1.00 90.50 117 SER A C 1
ATOM 933 O O . SER A 1 117 ? -10.496 -7.632 2.486 1.00 90.50 117 SER A O 1
ATOM 935 N N . VAL A 1 118 ? -12.534 -8.487 2.839 1.00 91.38 118 VAL A N 1
ATOM 936 C CA . VAL A 1 118 ? -12.321 -9.634 1.937 1.00 91.38 118 VAL A CA 1
ATOM 937 C C . VAL A 1 118 ? -12.175 -9.159 0.490 1.00 91.38 118 VAL A C 1
ATOM 939 O O . VAL A 1 118 ? -11.284 -9.615 -0.223 1.00 91.38 118 VAL A O 1
ATOM 942 N N . GLY A 1 119 ? -12.997 -8.198 0.068 1.00 91.31 119 GLY A N 1
ATOM 943 C CA . GLY A 1 119 ? -12.905 -7.608 -1.261 1.00 91.31 119 GLY A CA 1
ATOM 944 C C . GLY A 1 119 ? -11.585 -6.898 -1.541 1.00 91.31 119 GLY A C 1
ATOM 945 O O . GLY A 1 119 ? -11.051 -7.032 -2.641 1.00 91.31 119 GLY A O 1
ATOM 946 N N . SER A 1 120 ? -11.022 -6.218 -0.544 1.00 92.38 120 SER A N 1
ATOM 947 C CA . SER A 1 120 ? -9.694 -5.609 -0.627 1.00 92.38 120 SER A CA 1
ATOM 948 C C . SER A 1 120 ? -8.600 -6.640 -0.906 1.00 92.38 120 SER A C 1
ATOM 950 O O . SER A 1 120 ? -7.815 -6.449 -1.833 1.00 92.38 120 SER A O 1
ATOM 952 N N . PHE A 1 121 ? -8.597 -7.772 -0.191 1.00 94.50 121 PHE A N 1
ATOM 953 C CA . PHE A 1 121 ? -7.636 -8.856 -0.439 1.00 94.50 121 PHE A CA 1
ATOM 954 C C . PHE A 1 121 ? -7.821 -9.530 -1.796 1.00 94.50 121 PHE A C 1
ATOM 956 O O . PHE A 1 121 ? -6.847 -9.898 -2.445 1.00 94.50 121 PHE A O 1
ATOM 963 N N . CYS A 1 122 ? -9.062 -9.702 -2.253 1.00 93.69 122 CYS A N 1
ATOM 964 C CA . CYS A 1 122 ? -9.306 -10.293 -3.566 1.00 93.69 122 CYS A CA 1
ATOM 965 C C . CYS A 1 122 ? -8.831 -9.374 -4.700 1.00 93.69 122 CYS A C 1
ATOM 967 O O . CYS A 1 122 ? -8.243 -9.846 -5.671 1.00 93.69 122 CYS A O 1
ATOM 969 N N . PHE A 1 123 ? -9.071 -8.065 -4.590 1.00 94.00 123 PHE A N 1
ATOM 970 C CA . PHE A 1 123 ? -8.700 -7.113 -5.636 1.00 94.00 123 PHE A CA 1
ATOM 971 C C . PHE A 1 123 ? -7.210 -6.763 -5.629 1.00 94.00 123 PHE A C 1
ATOM 973 O O . PHE A 1 123 ? -6.675 -6.439 -6.687 1.00 94.00 123 PHE A O 1
ATOM 980 N N . SER A 1 124 ? -6.512 -6.888 -4.497 1.00 94.56 124 SER A N 1
ATOM 981 C CA . SER A 1 124 ? -5.064 -6.641 -4.422 1.00 94.56 124 SER A CA 1
ATOM 982 C C . SER A 1 124 ? -4.231 -7.593 -5.297 1.00 94.56 124 SER A C 1
ATOM 984 O O . SER A 1 124 ? -3.087 -7.285 -5.623 1.00 94.56 124 SER A O 1
ATOM 986 N N . ILE A 1 125 ? -4.814 -8.715 -5.734 1.00 94.69 125 ILE A N 1
ATOM 987 C CA . ILE A 1 125 ? -4.214 -9.689 -6.660 1.00 94.69 125 ILE A CA 1
ATOM 988 C C . ILE A 1 125 ? -4.304 -9.223 -8.126 1.00 94.69 125 ILE A C 1
ATOM 990 O O . ILE A 1 125 ? -3.514 -9.650 -8.969 1.00 94.69 125 ILE A O 1
ATOM 994 N N . VAL A 1 126 ? -5.239 -8.332 -8.468 1.00 94.06 126 VAL A N 1
ATOM 995 C CA . VAL A 1 126 ? -5.471 -7.899 -9.859 1.00 94.06 126 VAL A CA 1
ATOM 996 C C . VAL A 1 126 ? -4.221 -7.278 -10.504 1.00 94.06 126 VAL A C 1
ATOM 998 O O . VAL A 1 126 ? -3.920 -7.626 -11.647 1.00 94.06 126 VAL A O 1
ATOM 1001 N N . PRO A 1 127 ? -3.431 -6.432 -9.816 1.00 93.56 127 PRO A N 1
ATOM 1002 C CA . PRO A 1 127 ? -2.174 -5.925 -10.364 1.00 93.56 127 PRO A CA 1
ATOM 1003 C C . PRO A 1 127 ? -1.162 -7.013 -10.714 1.00 93.56 127 PRO A C 1
ATOM 1005 O O . PRO A 1 127 ? -0.497 -6.882 -11.736 1.00 93.56 127 PRO A O 1
ATOM 1008 N N . LEU A 1 128 ? -1.082 -8.107 -9.947 1.00 93.88 128 LEU A N 1
ATOM 1009 C CA . LEU A 1 128 ? -0.206 -9.240 -10.272 1.00 93.88 128 LEU A CA 1
ATOM 1010 C C . LEU A 1 128 ? -0.620 -9.893 -11.597 1.00 93.88 128 LEU A C 1
ATOM 1012 O O . LEU A 1 128 ? 0.226 -10.182 -12.439 1.00 93.88 128 LEU A O 1
ATOM 1016 N N . LEU A 1 129 ? -1.928 -10.058 -11.827 1.00 92.25 129 LEU A N 1
ATOM 1017 C CA . LEU A 1 129 ? -2.456 -10.587 -13.091 1.00 92.25 129 LEU A CA 1
ATOM 1018 C C . LEU A 1 129 ? -2.108 -9.685 -14.284 1.00 92.25 129 LEU A C 1
ATOM 1020 O O . LEU A 1 129 ? -1.823 -10.188 -15.370 1.00 92.25 129 LEU A O 1
ATOM 1024 N N . LEU A 1 130 ? -2.118 -8.363 -14.089 1.00 91.50 130 LEU A N 1
ATOM 1025 C CA . LEU A 1 130 ? -1.745 -7.400 -15.125 1.00 91.50 130 LEU A CA 1
ATOM 1026 C C . LEU A 1 130 ? -0.235 -7.422 -15.398 1.00 91.50 130 LEU A C 1
ATOM 1028 O O . LEU A 1 130 ? 0.164 -7.491 -16.560 1.00 91.50 130 LEU A O 1
ATOM 1032 N N . PHE A 1 131 ? 0.589 -7.397 -14.347 1.00 91.94 131 PHE A N 1
ATOM 1033 C CA . PHE A 1 131 ? 2.052 -7.297 -14.435 1.00 91.94 131 PHE A CA 1
ATOM 1034 C C . PHE A 1 131 ? 2.723 -8.581 -14.920 1.00 91.94 131 PHE A C 1
ATOM 1036 O O . PHE A 1 131 ? 3.755 -8.505 -15.585 1.00 91.94 131 PHE A O 1
ATOM 1043 N N . TYR A 1 132 ? 2.087 -9.736 -14.717 1.00 91.25 132 TYR A N 1
ATOM 1044 C CA . TYR A 1 132 ? 2.526 -10.999 -15.309 1.00 91.25 132 TYR A CA 1
ATOM 1045 C C . TYR A 1 132 ? 2.673 -10.922 -16.840 1.00 91.25 132 TYR A C 1
ATOM 1047 O O . TYR A 1 132 ? 3.563 -11.548 -17.409 1.00 91.25 132 TYR A O 1
ATOM 1055 N N . ASN A 1 133 ? 1.842 -10.125 -17.524 1.00 89.12 133 ASN A N 1
ATOM 1056 C CA . ASN A 1 133 ? 1.934 -9.963 -18.981 1.00 89.12 133 ASN A C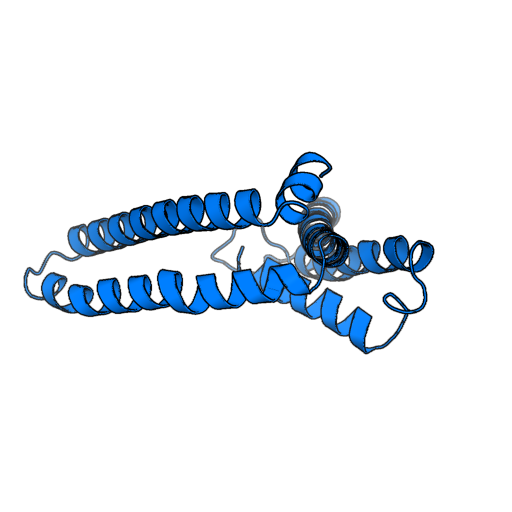A 1
ATOM 1057 C C . ASN A 1 133 ? 3.104 -9.072 -19.429 1.00 89.12 133 ASN A C 1
ATOM 1059 O O . ASN A 1 133 ? 3.441 -9.080 -20.611 1.00 89.12 133 ASN A O 1
ATOM 1063 N N . PHE A 1 134 ? 3.693 -8.291 -18.521 1.00 85.94 134 PHE A N 1
ATOM 1064 C CA . PHE A 1 134 ? 4.813 -7.399 -18.825 1.00 85.94 134 PHE A CA 1
ATOM 1065 C C . PHE A 1 134 ? 6.155 -8.071 -18.558 1.00 85.94 134 PHE A C 1
ATOM 1067 O O . PHE A 1 134 ? 7.031 -8.026 -19.418 1.00 85.94 134 PHE A O 1
ATOM 1074 N N . ASP A 1 135 ? 6.302 -8.713 -17.398 1.00 85.69 135 ASP A N 1
ATOM 1075 C CA . ASP A 1 135 ? 7.507 -9.463 -17.057 1.00 85.69 135 ASP A CA 1
ATOM 1076 C C . ASP A 1 135 ? 7.152 -10.719 -16.256 1.00 85.69 135 ASP A C 1
ATOM 1078 O O . ASP A 1 135 ? 6.874 -10.690 -15.056 1.00 85.69 135 ASP A O 1
ATOM 1082 N N . GLN A 1 136 ? 7.154 -11.853 -16.952 1.00 86.00 136 GLN A N 1
ATOM 1083 C CA . GLN A 1 136 ? 6.805 -13.145 -16.365 1.00 86.00 136 GLN A CA 1
ATOM 1084 C C . GLN A 1 136 ? 7.854 -13.641 -15.369 1.00 86.00 136 GLN A C 1
ATOM 1086 O O . GLN A 1 136 ? 7.530 -14.485 -14.529 1.00 86.00 136 GLN A O 1
ATOM 1091 N N . SER A 1 137 ? 9.098 -13.167 -15.473 1.00 86.44 137 SER A N 1
ATOM 1092 C CA . SER A 1 137 ? 10.190 -13.633 -14.621 1.00 86.44 137 SER A CA 1
ATOM 1093 C C . SER A 1 137 ? 10.095 -13.027 -13.223 1.00 86.44 137 SER A C 1
ATOM 1095 O O . SER A 1 137 ? 10.145 -13.760 -12.233 1.00 86.44 137 SER A O 1
ATOM 1097 N N . GLU A 1 138 ? 9.847 -11.718 -13.140 1.00 84.62 138 GLU A N 1
ATOM 1098 C CA . GLU A 1 138 ? 9.663 -11.008 -11.874 1.00 84.62 138 GLU A CA 1
ATOM 1099 C C . GLU A 1 138 ? 8.260 -11.233 -11.285 1.00 84.62 138 GLU A C 1
ATOM 1101 O O . GLU A 1 138 ? 8.116 -11.590 -10.112 1.00 84.62 138 GLU A O 1
ATOM 1106 N N . TYR A 1 139 ? 7.204 -11.109 -12.098 1.00 88.44 139 TYR A N 1
ATOM 1107 C CA . TYR A 1 139 ? 5.807 -11.125 -11.635 1.00 88.44 139 TYR A CA 1
ATOM 1108 C C . TYR A 1 139 ? 5.122 -12.481 -11.830 1.00 88.44 139 TYR A C 1
ATOM 1110 O O . TYR A 1 139 ? 3.921 -12.556 -12.085 1.00 88.44 139 TYR A O 1
ATOM 1118 N N . SER A 1 140 ? 5.877 -13.575 -11.702 1.00 89.75 140 SER A N 1
ATOM 1119 C CA . SER A 1 140 ? 5.343 -14.940 -11.784 1.00 89.75 140 SER A CA 1
ATOM 1120 C C . SER A 1 140 ? 4.252 -15.210 -10.735 1.00 89.75 140 SER A C 1
ATOM 1122 O O . SER A 1 140 ? 4.249 -14.623 -9.649 1.00 89.75 140 SER A O 1
ATOM 1124 N N . TYR A 1 141 ? 3.349 -16.155 -11.021 1.00 89.88 141 TYR A N 1
ATOM 1125 C CA . TYR A 1 141 ? 2.336 -16.647 -10.073 1.00 89.88 141 TYR A CA 1
ATOM 1126 C C . TYR A 1 141 ? 2.950 -17.545 -8.987 1.00 89.88 141 TYR A C 1
ATOM 1128 O O . TYR A 1 141 ? 2.593 -18.712 -8.825 1.00 89.88 141 TYR A O 1
ATOM 1136 N N . SER A 1 142 ? 3.914 -16.998 -8.255 1.00 91.44 142 SER A N 1
ATOM 1137 C CA . SER A 1 142 ? 4.595 -17.642 -7.142 1.00 91.44 142 SER A CA 1
ATOM 1138 C C . SER A 1 142 ? 3.898 -17.331 -5.820 1.00 91.44 142 SER A C 1
ATOM 1140 O O . SER A 1 142 ? 3.250 -16.295 -5.659 1.00 91.44 142 SER A O 1
ATOM 1142 N N . PHE A 1 143 ? 4.080 -18.213 -4.835 1.00 91.56 143 PHE A N 1
ATOM 1143 C CA . PHE A 1 143 ? 3.590 -17.991 -3.474 1.00 91.56 143 PHE A CA 1
ATOM 1144 C C . PHE A 1 143 ? 4.081 -16.654 -2.893 1.00 91.56 143 PHE A C 1
ATOM 1146 O O . PHE A 1 143 ? 3.307 -15.945 -2.259 1.00 91.56 143 PHE A O 1
ATOM 1153 N N . ASN A 1 144 ? 5.331 -16.273 -3.179 1.00 93.00 144 ASN A N 1
ATOM 1154 C CA . ASN A 1 144 ? 5.934 -15.034 -2.687 1.00 93.00 144 ASN A CA 1
ATOM 1155 C C . ASN A 1 144 ? 5.222 -13.786 -3.227 1.00 93.00 144 ASN A C 1
ATOM 1157 O O . ASN A 1 144 ? 4.945 -12.867 -2.464 1.00 93.00 144 ASN A O 1
ATOM 1161 N N . ASN A 1 145 ? 4.874 -13.763 -4.517 1.00 92.56 145 ASN A N 1
ATOM 1162 C CA . ASN A 1 145 ? 4.187 -12.617 -5.115 1.00 92.56 145 ASN A CA 1
ATOM 1163 C C . ASN A 1 145 ? 2.742 -12.488 -4.612 1.00 92.56 145 ASN A C 1
ATOM 1165 O O . ASN A 1 145 ? 2.278 -11.377 -4.358 1.00 92.56 145 ASN A O 1
ATOM 1169 N N . PHE A 1 146 ? 2.051 -13.611 -4.390 1.00 94.00 146 PHE A N 1
ATOM 1170 C CA . PHE A 1 146 ? 0.743 -13.596 -3.728 1.00 94.00 146 PHE A CA 1
ATOM 1171 C C . PHE A 1 146 ? 0.834 -13.098 -2.284 1.00 94.00 146 PHE A C 1
ATOM 1173 O O . PHE A 1 146 ? 0.018 -12.271 -1.877 1.00 94.00 146 PHE A O 1
ATOM 1180 N N . LEU A 1 147 ? 1.827 -13.570 -1.523 1.00 95.00 147 LEU A N 1
ATOM 1181 C CA . LEU A 1 147 ? 2.067 -13.123 -0.153 1.00 95.00 147 LEU A CA 1
ATOM 1182 C C . LEU A 1 147 ? 2.302 -11.608 -0.115 1.00 95.00 147 LEU A C 1
ATOM 1184 O O . LEU A 1 147 ? 1.654 -10.917 0.663 1.00 95.00 147 LEU A O 1
ATOM 1188 N N . LEU A 1 148 ? 3.129 -11.085 -1.022 1.00 93.94 148 LEU A N 1
ATOM 1189 C CA . LEU A 1 148 ? 3.415 -9.657 -1.139 1.00 93.94 148 LEU A CA 1
ATOM 1190 C C . LEU A 1 148 ? 2.147 -8.826 -1.410 1.00 93.94 148 LEU A C 1
ATOM 1192 O O . LEU A 1 148 ? 1.921 -7.816 -0.745 1.00 93.94 148 LEU A O 1
ATOM 1196 N N . CYS A 1 149 ? 1.265 -9.260 -2.318 1.00 95.00 149 CYS A N 1
ATOM 1197 C CA . CYS A 1 149 ? -0.022 -8.587 -2.551 1.00 95.00 149 CYS A CA 1
ATOM 1198 C C . CYS A 1 149 ? -0.921 -8.563 -1.304 1.00 95.00 149 CYS A C 1
ATOM 1200 O O . CYS A 1 149 ? -1.638 -7.583 -1.067 1.00 95.00 149 CYS A O 1
ATOM 1202 N N . LEU A 1 150 ? -0.914 -9.638 -0.512 1.00 95.06 150 LEU A N 1
ATOM 1203 C CA . LEU A 1 150 ? -1.696 -9.732 0.721 1.00 95.06 150 LEU A CA 1
ATOM 1204 C C . LEU A 1 150 ? -1.095 -8.877 1.840 1.00 95.06 150 LEU A C 1
ATOM 1206 O O . LEU A 1 150 ? -1.842 -8.178 2.521 1.00 95.06 150 LEU A O 1
ATOM 1210 N N . GLU A 1 151 ? 0.227 -8.877 2.000 1.00 95.44 151 GLU A N 1
ATOM 1211 C CA . GLU A 1 151 ? 0.944 -8.034 2.964 1.00 95.44 151 GLU A CA 1
ATOM 1212 C C . GLU A 1 151 ? 0.708 -6.550 2.686 1.00 95.44 151 GLU A C 1
ATOM 1214 O O . GLU A 1 151 ? 0.344 -5.799 3.590 1.00 95.44 151 GLU A O 1
ATOM 1219 N N . ILE A 1 152 ? 0.822 -6.129 1.426 1.00 93.94 152 ILE A N 1
ATOM 1220 C CA . ILE A 1 152 ? 0.555 -4.741 1.037 1.00 93.94 152 ILE A CA 1
ATOM 1221 C C . ILE A 1 152 ? -0.912 -4.380 1.299 1.00 93.94 152 ILE A C 1
ATOM 1223 O O . ILE A 1 152 ? -1.189 -3.315 1.848 1.00 93.94 152 ILE A O 1
ATOM 1227 N N . SER A 1 153 ? -1.862 -5.264 0.974 1.00 94.81 153 SER A N 1
ATOM 1228 C CA . SER A 1 153 ? -3.279 -5.022 1.279 1.00 94.81 153 SER A CA 1
ATOM 1229 C C . SER A 1 153 ? -3.545 -4.941 2.785 1.00 94.81 153 SER A C 1
ATOM 1231 O O . SER A 1 153 ? -4.323 -4.090 3.212 1.00 94.81 153 SER A O 1
ATOM 1233 N N . LEU A 1 154 ? -2.874 -5.760 3.605 1.00 93.81 154 LEU A N 1
ATOM 1234 C CA . LEU A 1 154 ? -2.954 -5.683 5.068 1.00 93.81 154 LEU A CA 1
ATOM 1235 C C . LEU A 1 154 ? -2.471 -4.320 5.570 1.00 93.81 154 LEU A C 1
ATOM 1237 O O . LEU A 1 154 ? -3.163 -3.683 6.362 1.00 93.81 154 LEU A O 1
ATOM 1241 N N . VAL A 1 155 ? -1.313 -3.857 5.094 1.00 92.75 155 VAL A N 1
ATOM 1242 C CA . VAL A 1 155 ? -0.757 -2.549 5.470 1.00 92.75 155 VAL A CA 1
ATOM 1243 C C . VAL A 1 155 ? -1.689 -1.416 5.036 1.00 92.75 155 VAL A C 1
ATOM 1245 O O . VAL A 1 155 ? -1.977 -0.535 5.844 1.00 92.75 155 VAL A O 1
ATOM 1248 N N . CYS A 1 156 ? -2.222 -1.468 3.812 1.00 90.62 156 CYS A N 1
ATOM 1249 C CA . CYS A 1 156 ? -3.162 -0.462 3.312 1.00 90.62 156 CYS A CA 1
ATOM 1250 C C . CYS A 1 156 ? -4.486 -0.464 4.112 1.00 90.62 156 CYS A C 1
ATOM 1252 O O . CYS A 1 156 ? -4.982 0.600 4.460 1.00 90.62 156 CYS A O 1
ATOM 1254 N N . GLN A 1 157 ? -4.993 -1.623 4.552 1.00 88.44 157 GLN A N 1
ATOM 1255 C CA . GLN A 1 157 ? -6.173 -1.692 5.430 1.00 88.44 157 GLN A CA 1
ATOM 1256 C C . GLN A 1 157 ? -5.927 -1.186 6.860 1.00 88.44 157 GLN A C 1
ATOM 1258 O O . GLN A 1 157 ? -6.867 -0.687 7.481 1.00 88.44 157 GLN A O 1
ATOM 1263 N N . LEU A 1 158 ? -4.713 -1.364 7.395 1.00 85.50 158 LEU A N 1
ATOM 1264 C CA . LEU A 1 158 ? -4.316 -0.908 8.734 1.00 85.50 158 LEU A CA 1
ATOM 1265 C C . LEU A 1 158 ? -4.028 0.595 8.790 1.00 85.50 158 LEU A C 1
ATOM 1267 O O . LEU A 1 158 ? -4.187 1.200 9.849 1.00 85.50 158 LEU A O 1
ATOM 1271 N N . GLY A 1 159 ? -3.570 1.173 7.678 1.00 82.44 159 GLY A N 1
ATOM 1272 C CA . GLY A 1 159 ? -3.333 2.612 7.558 1.00 82.44 159 GLY A CA 1
ATOM 1273 C C . GLY A 1 159 ? -4.613 3.448 7.469 1.00 82.44 159 GLY A C 1
ATOM 1274 O O . GLY A 1 159 ? -4.552 4.662 7.649 1.00 82.44 159 GLY A O 1
ATOM 1275 N N . ASP A 1 160 ? -5.747 2.799 7.214 1.00 74.50 160 ASP A N 1
ATOM 1276 C CA . ASP A 1 160 ? -7.050 3.394 6.909 1.00 74.50 160 ASP A CA 1
ATOM 1277 C C . ASP A 1 160 ? -8.052 3.187 8.065 1.00 74.50 160 ASP A C 1
ATOM 1279 O O . ASP A 1 160 ? -8.970 4.011 8.262 1.00 74.50 160 ASP A O 1
#

Foldseek 3Di:
DVVLLVCLVDVVSVLVVLVVVLVVVLVVVVVVLVVVVVVDPDPVVNVVCVVVSVVVNCCSPPVVSVVSSVVSVVDSVVVVLLVQLLVQLQVQLQVQCVPVPADAPDPVDPRGHPRSLVRSLVRSCVSLVVCCVVPVVVSPPDPVNSVVSNVSSVVSVVVD

Radius of gyration: 19.64 Å; chains: 1; bounding box: 40×40×53 Å

Sequence (160 aa):
MLVIFCIFANWPIYLFLLLIISGISLLEISSLIMLAEKFTSKNTFAKKWIPFRLISGFYLFFIFFLMAADFYNLGSVFIIYILLICIFSDIGGYVIGKAIGGKKLTKISPNKTISGSVGSFCFSIVPLLLFYNFDQSEYSYSFNNFLLCLEISLVCQLGD